Protein AF-A0A2V6AMT2-F1 (afdb_monomer)

Secondary structure (DSSP, 8-state):
-HHHHHHHHHHHHHHHHH-PPP----S-HHHHHHH-SEEEEEETTEEEEEEEHHHHHHHHHSEEEEEEE-SS------TTTSEEEEE-SSEEEEEEEHHHHGGG-

Mean predicted aligned error: 10.41 Å

Radius of gyration: 19.27 Å; Cα contacts (8 Å, |Δi|>4): 110; chains: 1; bounding box: 40×35×52 Å

Structure (mmCIF, N/CA/C/O backbone):
data_AF-A0A2V6AMT2-F1
#
_entry.id   AF-A0A2V6AMT2-F1
#
loop_
_atom_site.group_PDB
_atom_site.id
_atom_site.type_symbol
_atom_site.label_atom_id
_atom_site.label_alt_id
_atom_site.label_comp_id
_atom_site.label_asym_id
_atom_site.label_entity_id
_atom_site.label_seq_id
_atom_site.pdbx_PDB_ins_code
_atom_site.Cartn_x
_atom_site.Cartn_y
_atom_site.Cartn_z
_atom_site.occupancy
_atom_site.B_iso_or_equiv
_atom_site.auth_seq_id
_atom_site.auth_comp_id
_atom_site.auth_asym_id
_atom_site.auth_atom_id
_atom_site.pdbx_PDB_model_num
ATOM 1 N N . VAL A 1 1 ? 13.903 2.677 11.392 1.00 59.25 1 VAL A N 1
ATOM 2 C CA . VAL A 1 1 ? 12.934 1.549 11.343 1.00 59.25 1 VAL A CA 1
ATOM 3 C C . VAL A 1 1 ? 12.311 1.179 12.700 1.00 59.25 1 VAL A C 1
ATOM 5 O O . VAL A 1 1 ? 11.253 0.571 12.711 1.00 59.25 1 VAL A O 1
ATOM 8 N N . VAL A 1 2 ? 12.868 1.593 13.851 1.00 63.56 2 VAL A N 1
ATOM 9 C CA . VAL A 1 2 ? 12.247 1.348 15.179 1.00 63.56 2 VAL A CA 1
ATOM 10 C C . VAL A 1 2 ? 11.062 2.290 15.469 1.00 63.56 2 VAL A C 1
ATOM 12 O O . VAL A 1 2 ? 10.075 1.876 16.073 1.00 63.56 2 VAL A O 1
ATOM 15 N N . SER A 1 3 ? 11.124 3.543 15.005 1.00 75.56 3 SER A N 1
ATOM 16 C CA . SER A 1 3 ? 10.128 4.572 15.348 1.00 75.56 3 SER A CA 1
ATOM 17 C C . SER A 1 3 ? 8.750 4.346 14.718 1.00 75.56 3 SER A C 1
ATOM 19 O O . SER A 1 3 ? 7.750 4.484 15.410 1.00 75.56 3 SER A O 1
ATOM 21 N N . GLN A 1 4 ? 8.676 3.944 13.444 1.00 76.00 4 GLN A N 1
ATOM 22 C CA . GLN A 1 4 ? 7.390 3.700 12.769 1.00 76.00 4 GLN A CA 1
ATOM 23 C C . GLN A 1 4 ? 6.620 2.543 13.411 1.00 76.00 4 GLN A C 1
ATOM 25 O O . GLN A 1 4 ? 5.439 2.686 13.702 1.00 76.00 4 GLN A O 1
ATOM 30 N N . LYS A 1 5 ? 7.302 1.436 13.730 1.00 80.12 5 LYS A N 1
ATOM 31 C CA . LYS A 1 5 ? 6.677 0.285 14.394 1.00 80.12 5 LYS A CA 1
ATOM 32 C C . LYS A 1 5 ? 6.047 0.669 15.739 1.00 80.12 5 LYS A C 1
ATOM 34 O O . LYS A 1 5 ? 4.938 0.245 16.033 1.00 80.12 5 LYS A O 1
ATOM 39 N N . ARG A 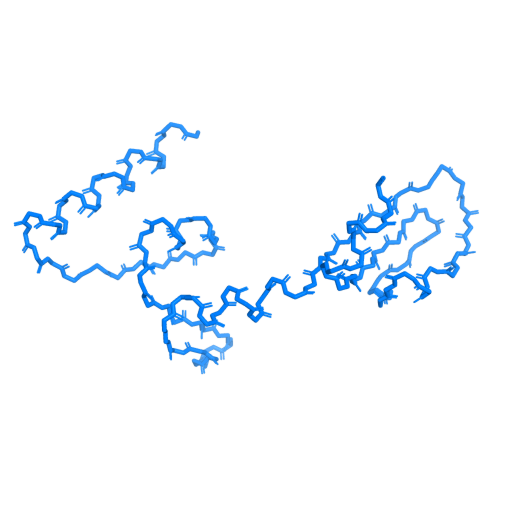1 6 ? 6.718 1.522 16.525 1.00 84.25 6 ARG A N 1
ATOM 40 C CA . ARG A 1 6 ? 6.174 2.040 17.794 1.00 84.25 6 ARG A CA 1
ATOM 41 C C . ARG A 1 6 ? 4.917 2.887 17.601 1.00 84.25 6 ARG A C 1
ATOM 43 O O . ARG A 1 6 ? 3.989 2.753 18.388 1.00 84.25 6 ARG A O 1
ATOM 50 N N . VAL A 1 7 ? 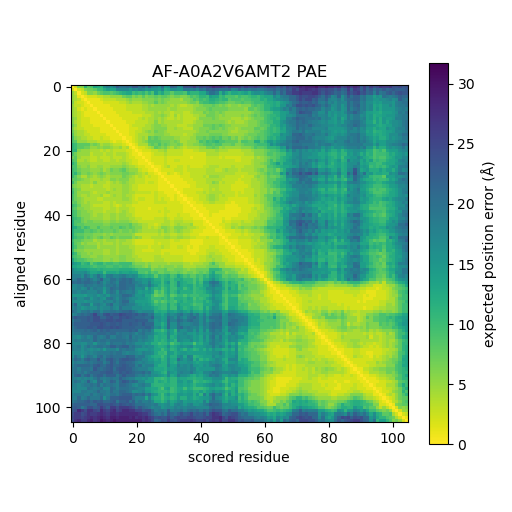4.879 3.730 16.567 1.00 85.56 7 VAL A N 1
ATOM 51 C CA . VAL A 1 7 ? 3.686 4.536 16.253 1.00 85.56 7 VAL A CA 1
ATOM 52 C C . VAL A 1 7 ? 2.511 3.633 15.883 1.00 85.56 7 VAL A C 1
ATOM 54 O O . VAL A 1 7 ? 1.404 3.853 16.363 1.00 85.56 7 VAL A O 1
ATOM 57 N N . ARG A 1 8 ? 2.751 2.586 15.086 1.00 83.19 8 ARG A N 1
ATOM 58 C CA . ARG A 1 8 ? 1.699 1.639 14.699 1.00 83.19 8 ARG A CA 1
ATOM 59 C C . ARG A 1 8 ? 1.139 0.873 15.896 1.00 83.19 8 ARG A C 1
ATOM 61 O O . ARG A 1 8 ? -0.074 0.810 16.064 1.00 83.19 8 ARG A O 1
ATOM 68 N N . GLU A 1 9 ? 2.015 0.370 16.761 1.00 86.19 9 GLU A N 1
ATOM 69 C CA . GLU A 1 9 ? 1.614 -0.318 17.994 1.00 86.19 9 GLU A CA 1
ATOM 70 C C . GLU A 1 9 ? 0.759 0.590 18.893 1.00 86.19 9 GLU A C 1
ATOM 72 O O . GLU A 1 9 ? -0.297 0.180 19.366 1.00 86.19 9 GLU A O 1
ATOM 77 N N . PHE A 1 10 ? 1.179 1.849 19.067 1.00 88.75 10 PHE A N 1
ATOM 78 C CA . PHE A 1 10 ? 0.435 2.841 19.841 1.00 88.75 10 PHE A CA 1
ATOM 79 C C . PHE A 1 10 ? -0.963 3.093 19.266 1.00 88.75 10 PHE A C 1
ATOM 81 O O . PHE A 1 10 ? -1.941 3.043 20.006 1.00 88.75 10 PHE A O 1
ATOM 88 N N . LEU A 1 11 ? -1.072 3.328 17.953 1.00 86.88 11 LEU A N 1
ATOM 89 C CA . LEU A 1 11 ? -2.360 3.591 17.303 1.00 86.88 11 LEU A CA 1
ATOM 90 C C . LEU A 1 11 ? -3.316 2.399 17.420 1.00 86.88 11 LEU A C 1
ATOM 92 O O . LEU A 1 11 ? -4.509 2.598 17.645 1.00 86.88 11 LEU A O 1
ATOM 96 N N . ARG A 1 12 ? -2.794 1.172 17.308 1.00 83.88 12 ARG A N 1
ATOM 97 C CA . ARG A 1 12 ? -3.580 -0.054 17.475 1.00 83.88 12 ARG A CA 1
ATOM 98 C C . ARG A 1 12 ? -4.151 -0.159 18.891 1.00 83.88 12 ARG A C 1
ATOM 100 O O . ARG A 1 12 ? -5.364 -0.264 19.040 1.00 83.88 12 ARG A O 1
ATOM 107 N N . ILE A 1 13 ? -3.292 -0.072 19.911 1.00 87.38 13 ILE A N 1
ATOM 108 C CA . ILE A 1 13 ? -3.694 -0.179 21.324 1.00 87.38 13 ILE A CA 1
ATOM 109 C C . ILE A 1 13 ? -4.688 0.928 21.685 1.00 87.38 13 ILE A C 1
ATOM 111 O O . ILE A 1 13 ? -5.737 0.661 22.260 1.00 87.38 13 ILE A O 1
ATOM 115 N N . TYR A 1 14 ? -4.406 2.168 21.284 1.00 89.62 14 TYR A N 1
ATOM 116 C CA . TYR A 1 14 ? -5.259 3.305 21.611 1.00 89.62 14 TYR A CA 1
ATOM 117 C C . TYR A 1 14 ? -6.656 3.187 20.982 1.00 89.62 14 TYR A C 1
ATOM 119 O O . TYR A 1 14 ? -7.655 3.541 21.607 1.00 89.62 14 TYR A O 1
ATOM 127 N N . ASN A 1 15 ? -6.756 2.659 19.758 1.00 86.25 15 ASN A N 1
ATOM 128 C CA . ASN A 1 15 ? -8.051 2.389 19.141 1.00 86.25 15 ASN A CA 1
ATOM 129 C C . ASN A 1 15 ? -8.803 1.256 19.867 1.00 86.25 15 ASN A C 1
ATOM 131 O O . ASN A 1 15 ? -9.988 1.403 20.161 1.00 86.25 15 ASN A O 1
ATOM 135 N N . GLU A 1 16 ? -8.119 0.164 20.218 1.00 85.56 16 GLU A N 1
ATOM 136 C CA . GLU A 1 16 ? -8.709 -0.952 20.975 1.00 85.56 16 GLU A CA 1
ATOM 137 C C . GLU A 1 16 ? -9.254 -0.503 22.345 1.00 85.56 16 GLU A C 1
ATOM 139 O O . GLU A 1 16 ? -10.358 -0.898 22.727 1.00 85.56 16 GLU A O 1
ATOM 144 N N . GLU A 1 17 ? -8.526 0.363 23.054 1.00 92.81 17 GLU A N 1
ATOM 145 C CA . GLU A 1 17 ? -8.9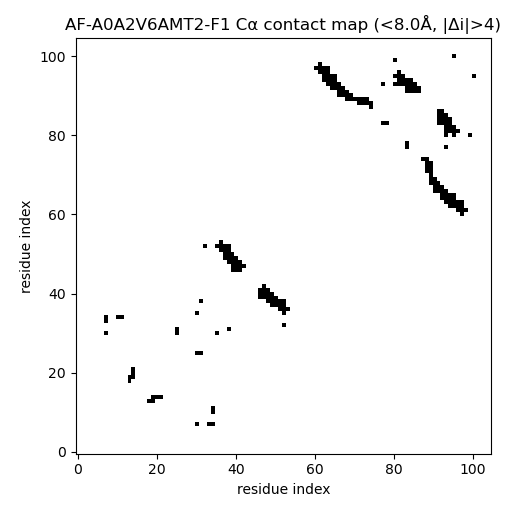06 0.861 24.382 1.00 92.81 17 GLU A CA 1
ATOM 146 C C . GLU A 1 17 ? -9.996 1.942 24.332 1.00 92.81 17 GLU A C 1
ATOM 148 O O . GLU A 1 17 ? -10.918 1.935 25.152 1.00 92.81 17 GLU A O 1
ATOM 153 N N . HIS A 1 18 ? -9.923 2.867 23.369 1.00 91.25 18 HIS A N 1
ATOM 154 C CA . HIS A 1 18 ? -10.776 4.061 23.340 1.00 91.25 18 HIS A CA 1
ATOM 155 C C . HIS A 1 18 ? -11.877 4.043 22.272 1.00 91.25 18 HIS A C 1
ATOM 157 O O . HIS A 1 18 ? -12.709 4.950 22.254 1.00 91.25 18 HIS A O 1
ATOM 163 N N . ARG A 1 19 ? -11.918 3.025 21.400 1.00 86.69 19 ARG A N 1
ATOM 164 C CA . ARG A 1 19 ? -12.894 2.876 20.300 1.00 86.69 19 ARG A CA 1
ATOM 165 C C . ARG A 1 19 ? -12.992 4.120 19.412 1.00 86.69 19 ARG A C 1
ATOM 167 O O . ARG A 1 19 ? -14.085 4.582 19.079 1.00 86.69 19 ARG A O 1
ATOM 174 N N . ILE A 1 20 ? -11.845 4.684 19.051 1.00 87.31 20 ILE A N 1
ATOM 175 C CA . 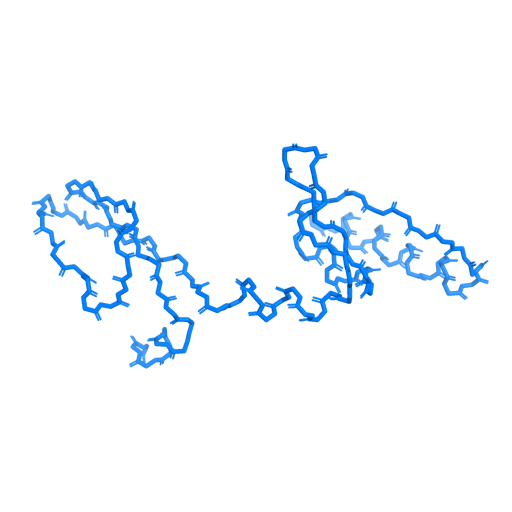ILE A 1 20 ? -11.770 5.897 18.234 1.00 87.31 20 ILE A CA 1
ATOM 176 C C . ILE A 1 20 ? -11.707 5.570 16.739 1.00 87.31 20 ILE A C 1
ATOM 178 O O . ILE A 1 2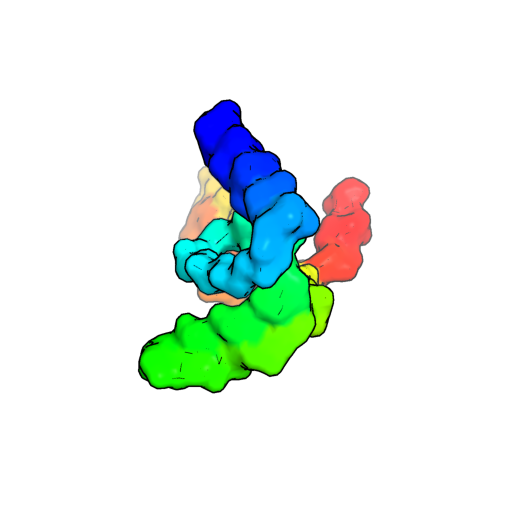0 ? -11.137 4.572 16.316 1.00 87.31 20 ILE A O 1
ATOM 182 N N . VAL A 1 21 ? -12.236 6.448 15.891 1.00 86.31 21 VAL A N 1
ATOM 183 C CA . VAL A 1 21 ? -12.055 6.306 14.439 1.00 86.31 21 VAL A CA 1
ATOM 184 C C . VAL A 1 21 ? -10.721 6.931 14.039 1.00 86.31 21 VAL A C 1
ATOM 186 O O . VAL A 1 21 ? -10.509 8.126 14.230 1.00 86.31 21 VAL A O 1
ATOM 189 N N . THR A 1 22 ? -9.819 6.135 13.467 1.00 86.12 22 THR A N 1
ATOM 190 C CA . THR A 1 22 ? -8.534 6.615 12.938 1.00 86.12 22 THR A CA 1
ATOM 191 C C . THR A 1 22 ? -8.607 6.788 11.423 1.00 86.12 22 THR A C 1
ATOM 193 O O . THR A 1 22 ? -8.913 5.840 10.702 1.00 86.12 22 THR A O 1
ATOM 196 N N . LEU A 1 23 ? -8.285 7.991 10.937 1.00 90.88 23 LEU A N 1
ATOM 197 C CA . LEU A 1 23 ? -8.060 8.264 9.517 1.00 90.88 23 LEU A CA 1
ATOM 198 C C . LEU A 1 23 ? -6.557 8.422 9.277 1.00 90.88 23 LEU A C 1
ATOM 200 O O . LEU A 1 23 ? -5.931 9.323 9.832 1.00 90.88 23 LEU A O 1
ATOM 204 N N . LEU A 1 24 ? -5.991 7.550 8.446 1.00 89.38 24 LEU A N 1
ATOM 205 C CA . LEU A 1 24 ? -4.577 7.566 8.087 1.00 89.38 24 LEU A CA 1
ATOM 206 C C . LEU A 1 24 ? -4.421 7.879 6.599 1.00 89.38 24 LEU A C 1
ATOM 208 O O . LEU A 1 24 ? -5.037 7.230 5.757 1.00 89.38 24 LEU A O 1
ATOM 212 N N . THR A 1 25 ? -3.554 8.834 6.277 1.00 91.06 25 THR A N 1
ATOM 213 C CA . THR A 1 25 ? -3.090 9.080 4.911 1.00 91.06 25 THR A CA 1
ATOM 214 C C . THR A 1 25 ? -1.661 8.567 4.781 1.00 91.06 25 THR A C 1
ATOM 216 O O . THR A 1 25 ? -0.745 9.021 5.463 1.00 91.06 25 THR A O 1
ATOM 219 N N . SER A 1 26 ? -1.459 7.567 3.928 1.00 86.69 26 SER A N 1
ATOM 220 C CA . SER A 1 26 ? -0.136 7.012 3.657 1.00 86.69 26 SER A CA 1
ATOM 221 C C . SER A 1 26 ? -0.086 6.449 2.245 1.00 86.69 26 SER A C 1
ATOM 223 O O . SER A 1 26 ? -1.088 5.975 1.715 1.00 86.69 26 SER A O 1
ATOM 225 N N . HIS A 1 27 ? 1.101 6.496 1.649 1.00 86.56 27 HIS A N 1
ATOM 226 C CA . HIS A 1 27 ? 1.422 5.799 0.405 1.00 86.56 27 HIS A CA 1
ATOM 227 C C . HIS A 1 27 ? 2.237 4.518 0.665 1.00 86.56 27 HIS A C 1
ATOM 229 O O . HIS A 1 27 ? 2.498 3.751 -0.260 1.00 86.56 27 HIS A O 1
ATOM 235 N N . TYR A 1 28 ? 2.637 4.261 1.916 1.00 84.12 28 TYR A N 1
ATOM 236 C CA . TYR A 1 28 ? 3.360 3.053 2.300 1.00 84.12 28 TYR A CA 1
ATOM 237 C C . TYR A 1 28 ? 2.379 1.919 2.582 1.00 84.12 28 TYR A C 1
ATOM 239 O O . TYR A 1 28 ? 1.731 1.881 3.627 1.00 84.12 28 TYR A O 1
ATOM 247 N N . MET A 1 29 ? 2.304 0.956 1.663 1.00 82.06 29 MET A N 1
ATOM 248 C CA . MET A 1 29 ? 1.348 -0.152 1.759 1.00 82.06 29 MET A CA 1
ATOM 249 C C . MET A 1 29 ? 1.538 -1.008 3.019 1.00 82.06 29 MET A C 1
ATOM 251 O O . MET A 1 29 ? 0.568 -1.546 3.536 1.00 82.06 29 MET A O 1
ATOM 255 N N . GLN A 1 30 ? 2.761 -1.090 3.550 1.00 81.62 30 GLN A N 1
ATOM 256 C CA . GLN A 1 30 ? 3.026 -1.812 4.793 1.00 81.62 30 GLN A CA 1
ATOM 257 C C . GLN A 1 30 ? 2.304 -1.180 5.996 1.00 81.62 30 GLN A C 1
ATOM 259 O O . GLN A 1 30 ? 1.718 -1.899 6.800 1.00 81.62 30 GLN A O 1
ATOM 264 N N . ASP A 1 31 ? 2.289 0.152 6.106 1.00 83.25 31 ASP A N 1
ATOM 265 C CA . ASP A 1 31 ? 1.568 0.830 7.190 1.00 83.25 31 ASP A CA 1
ATOM 266 C C . ASP A 1 31 ? 0.055 0.618 7.055 1.00 83.25 31 ASP A C 1
ATOM 268 O O . ASP A 1 31 ? -0.626 0.357 8.045 1.00 83.25 31 ASP A O 1
ATOM 272 N N . ILE A 1 32 ? -0.458 0.673 5.820 1.00 87.06 32 ILE A N 1
ATOM 273 C CA . ILE A 1 32 ? -1.872 0.422 5.512 1.00 87.06 32 ILE A CA 1
ATOM 274 C C . ILE A 1 32 ? -2.264 -1.017 5.880 1.00 87.06 32 ILE A C 1
ATOM 276 O O . ILE A 1 32 ? -3.306 -1.224 6.495 1.00 87.06 32 ILE A O 1
ATOM 280 N N . GLN A 1 33 ? -1.422 -2.000 5.550 1.00 84.31 33 GLN A N 1
ATOM 281 C CA . GLN A 1 33 ? -1.633 -3.413 5.883 1.00 84.31 33 GLN A CA 1
ATOM 282 C C . GLN A 1 33 ? -1.644 -3.688 7.385 1.00 84.31 33 GLN A C 1
ATOM 284 O O . GLN A 1 33 ? -2.426 -4.521 7.836 1.00 84.31 33 GLN A O 1
ATOM 289 N N . GLU A 1 34 ? -0.791 -3.010 8.152 1.00 84.25 34 GLU A N 1
ATOM 290 C CA . GLU A 1 34 ? -0.683 -3.229 9.596 1.00 84.25 34 GLU A CA 1
ATOM 291 C C . GLU A 1 34 ? -1.781 -2.502 10.401 1.00 84.25 34 GLU A C 1
ATOM 293 O O . GLU A 1 34 ? -2.116 -2.957 11.493 1.00 84.25 34 GLU A O 1
ATOM 298 N N . LEU A 1 35 ? -2.346 -1.395 9.895 1.00 85.44 35 LEU A N 1
ATOM 299 C CA . LEU A 1 35 ? -3.245 -0.522 10.670 1.00 85.44 35 LEU A CA 1
ATOM 300 C C . LEU A 1 35 ? -4.682 -0.391 10.154 1.00 85.44 35 LEU A C 1
ATOM 302 O O . LEU A 1 35 ? -5.549 0.050 10.910 1.00 85.44 35 LEU A O 1
ATOM 306 N N . CYS A 1 36 ? -4.958 -0.695 8.885 1.00 88.75 36 CYS A N 1
ATOM 307 C CA . CYS A 1 36 ? -6.238 -0.353 8.262 1.00 88.75 36 CYS A CA 1
ATOM 308 C C . CYS A 1 36 ? -7.010 -1.590 7.786 1.00 88.75 36 CYS A C 1
ATOM 310 O O . CYS A 1 36 ? -6.485 -2.451 7.088 1.00 88.75 36 CYS A O 1
ATOM 312 N N . HIS A 1 37 ? -8.310 -1.636 8.089 1.00 89.19 37 HIS A N 1
ATOM 313 C CA . HIS A 1 37 ? -9.220 -2.678 7.586 1.00 89.19 37 HIS A CA 1
ATOM 314 C C . HIS A 1 37 ? -9.945 -2.270 6.291 1.00 89.19 37 HIS A C 1
ATOM 316 O O . HIS A 1 37 ? -10.275 -3.119 5.462 1.00 89.19 37 HIS A O 1
ATOM 322 N N . ARG A 1 38 ? -10.176 -0.966 6.105 1.00 91.81 38 ARG A N 1
ATOM 323 C CA . ARG A 1 38 ? -10.787 -0.337 4.925 1.00 91.81 38 ARG A CA 1
ATOM 324 C C . ARG A 1 38 ? -9.805 0.682 4.357 1.00 91.81 38 ARG A C 1
ATOM 326 O O . ARG A 1 38 ? -9.126 1.358 5.125 1.00 91.81 38 ARG A O 1
ATOM 333 N N . VAL A 1 39 ? -9.741 0.798 3.037 1.00 93.31 39 VAL A N 1
ATOM 334 C CA . VAL A 1 39 ? -8.864 1.743 2.342 1.00 93.31 39 VAL A CA 1
ATOM 335 C C . VAL A 1 39 ? -9.656 2.553 1.322 1.00 93.31 39 VAL A C 1
ATOM 337 O O . VAL A 1 39 ? -10.540 2.025 0.646 1.00 93.31 39 VAL A O 1
ATOM 340 N N . LEU A 1 40 ? -9.315 3.838 1.221 1.00 92.69 40 LEU A N 1
ATOM 341 C CA . LEU A 1 40 ? -9.719 4.719 0.132 1.00 92.69 40 LEU A CA 1
ATOM 342 C C . LEU A 1 40 ? -8.502 4.957 -0.763 1.00 92.69 40 LEU A C 1
ATOM 344 O O . LEU A 1 40 ? -7.472 5.423 -0.278 1.00 92.69 40 LEU A O 1
ATOM 348 N N . VAL A 1 41 ? -8.618 4.668 -2.056 1.00 89.75 41 VAL A N 1
ATOM 349 C CA . VAL A 1 41 ? -7.596 5.030 -3.047 1.00 89.75 41 VAL A CA 1
ATOM 350 C C . VAL A 1 41 ? -8.087 6.252 -3.797 1.00 89.75 41 VAL A C 1
ATOM 352 O O . VAL A 1 41 ? -9.156 6.218 -4.408 1.00 89.75 41 VAL A O 1
ATOM 355 N N . ILE A 1 42 ? -7.304 7.324 -3.744 1.00 90.38 42 ILE A N 1
ATOM 356 C CA . ILE A 1 42 ? -7.593 8.582 -4.424 1.00 90.38 42 ILE A CA 1
ATOM 357 C C . ILE A 1 42 ? -6.530 8.788 -5.495 1.00 90.38 42 ILE A C 1
ATOM 359 O O . ILE A 1 42 ? -5.340 8.749 -5.193 1.00 90.38 42 ILE A O 1
ATOM 363 N N . ASP A 1 43 ? -6.973 9.031 -6.722 1.00 85.44 43 ASP A N 1
ATOM 364 C CA . ASP A 1 43 ? -6.117 9.380 -7.850 1.00 85.44 43 ASP A CA 1
ATOM 365 C C . ASP A 1 43 ? -6.708 10.592 -8.580 1.00 85.44 43 ASP A C 1
ATOM 367 O O . ASP A 1 43 ? -7.918 10.661 -8.807 1.00 85.44 43 ASP A O 1
ATOM 371 N N . HIS A 1 44 ? -5.878 11.597 -8.868 1.00 92.44 44 HIS A N 1
ATOM 372 C CA . HIS A 1 44 ? -6.283 12.856 -9.514 1.00 92.44 44 HIS A CA 1
ATOM 373 C C . HIS A 1 44 ? -7.591 13.486 -8.975 1.00 92.44 44 HIS A C 1
ATOM 375 O O . HIS A 1 44 ? -8.445 13.949 -9.733 1.00 92.44 44 HIS A O 1
ATOM 381 N N . GLY A 1 45 ? -7.764 13.499 -7.648 1.00 91.81 45 GLY A N 1
ATOM 382 C CA . GLY A 1 45 ? -8.937 14.085 -6.985 1.00 91.81 45 GLY A CA 1
ATOM 383 C C . GLY A 1 45 ? -10.219 13.248 -7.081 1.00 91.81 45 GLY A C 1
ATOM 384 O O . GLY A 1 45 ? -11.288 13.728 -6.710 1.00 91.81 45 GLY A O 1
ATOM 385 N N . LYS A 1 46 ? -10.134 12.004 -7.560 1.00 91.31 46 LYS A N 1
ATOM 386 C CA . LYS A 1 46 ? -11.255 11.064 -7.648 1.00 91.31 46 LYS A CA 1
ATOM 387 C C . LYS A 1 46 ? -10.999 9.848 -6.772 1.00 91.31 46 LYS A C 1
ATOM 389 O O . LYS A 1 46 ? -9.879 9.352 -6.692 1.00 91.31 46 LYS A O 1
ATOM 394 N N . ILE A 1 47 ? -12.055 9.343 -6.139 1.00 91.81 47 ILE A N 1
ATOM 395 C CA . ILE A 1 47 ? -12.001 8.067 -5.424 1.00 91.81 47 ILE A CA 1
ATOM 396 C C . ILE A 1 47 ? -12.004 6.956 -6.475 1.00 91.81 47 ILE A C 1
ATOM 398 O O . ILE A 1 47 ? -12.997 6.747 -7.168 1.00 91.81 47 ILE A O 1
ATOM 402 N N . PHE A 1 48 ? -10.873 6.271 -6.604 1.00 87.38 48 PHE A N 1
ATOM 403 C CA . PHE A 1 48 ? -10.708 5.112 -7.474 1.00 87.38 48 PHE A CA 1
ATOM 404 C C . PHE A 1 48 ? -11.175 3.820 -6.793 1.00 87.38 48 PHE A C 1
ATOM 406 O O . PHE A 1 48 ? -11.642 2.894 -7.455 1.00 87.38 48 PHE A O 1
ATOM 413 N N . PHE A 1 49 ? -11.062 3.752 -5.465 1.00 89.19 49 PHE A N 1
ATOM 414 C CA . PHE A 1 49 ? -11.508 2.608 -4.679 1.00 89.19 49 PHE A CA 1
ATOM 415 C C . PHE A 1 49 ? -11.928 3.028 -3.273 1.00 89.19 49 PHE A C 1
ATOM 417 O O . PHE A 1 49 ? -11.285 3.877 -2.660 1.00 89.19 49 PHE A O 1
ATOM 424 N N . ASP A 1 50 ? -12.965 2.375 -2.759 1.00 92.31 50 ASP A N 1
ATOM 425 C CA . ASP A 1 50 ? -13.420 2.465 -1.378 1.00 92.31 50 ASP A CA 1
ATOM 426 C C . ASP A 1 50 ? -13.921 1.086 -0.936 1.00 92.31 50 ASP A C 1
ATOM 428 O O . ASP A 1 50 ? -14.916 0.584 -1.462 1.00 92.31 50 ASP A O 1
ATOM 432 N N . GLY A 1 51 ? -13.224 0.453 0.007 1.00 92.00 51 GLY A N 1
ATOM 433 C CA . GLY A 1 51 ? -13.630 -0.864 0.482 1.00 92.00 51 GLY A CA 1
ATOM 434 C C . GLY A 1 51 ? -12.610 -1.566 1.373 1.00 92.00 51 GLY A C 1
ATOM 435 O O . GLY A 1 51 ? -11.618 -0.962 1.794 1.00 92.00 51 GLY A O 1
ATOM 436 N N . PRO A 1 52 ? -12.852 -2.849 1.695 1.00 92.62 52 PRO A N 1
ATOM 437 C CA . PRO A 1 52 ? -11.945 -3.654 2.502 1.00 92.62 52 PRO A CA 1
ATOM 438 C C . PRO A 1 52 ? -10.564 -3.761 1.860 1.00 92.62 52 PRO A C 1
ATOM 440 O O . PRO A 1 52 ? -10.448 -4.006 0.657 1.00 92.62 52 PRO A O 1
ATOM 443 N N . LEU A 1 53 ? -9.513 -3.656 2.674 1.00 89.38 53 LEU A N 1
ATOM 444 C CA . LEU A 1 53 ? -8.135 -3.729 2.193 1.00 89.38 53 LEU A CA 1
ATOM 445 C C . LEU A 1 53 ? -7.843 -5.044 1.448 1.00 89.38 53 LEU A C 1
ATOM 447 O O . LEU A 1 53 ? -7.149 -5.037 0.436 1.00 89.38 53 LEU A O 1
ATOM 451 N N . ALA A 1 54 ? -8.411 -6.166 1.897 1.00 85.75 54 ALA A N 1
ATOM 452 C CA . ALA A 1 54 ? -8.210 -7.471 1.263 1.00 85.75 54 ALA A CA 1
ATOM 453 C C . ALA A 1 54 ? -8.514 -7.457 -0.250 1.00 85.75 54 ALA A C 1
ATOM 455 O O . ALA A 1 54 ? -7.749 -8.003 -1.037 1.00 85.75 54 ALA A O 1
ATOM 456 N N . GLN A 1 55 ? -9.560 -6.739 -0.674 1.00 84.75 55 GLN A N 1
ATOM 457 C CA . GLN A 1 55 ? -9.951 -6.662 -2.085 1.00 84.75 55 GLN A CA 1
ATOM 458 C C . GLN A 1 55 ? -8.933 -5.897 -2.944 1.00 84.75 55 GLN A C 1
ATOM 460 O O . GLN A 1 55 ? -8.804 -6.164 -4.140 1.00 84.75 55 GLN A O 1
ATOM 465 N N . ILE A 1 56 ? -8.207 -4.938 -2.355 1.00 79.06 56 ILE A N 1
ATOM 466 C CA . ILE A 1 56 ? -7.192 -4.178 -3.086 1.00 79.06 56 ILE A CA 1
ATOM 467 C C . ILE A 1 56 ? -5.869 -4.938 -3.176 1.00 79.06 56 ILE A C 1
ATOM 469 O O . ILE A 1 56 ? -5.175 -4.836 -4.188 1.00 79.06 56 ILE A O 1
ATOM 473 N N . ILE A 1 57 ? -5.513 -5.695 -2.132 1.00 74.44 57 ILE A N 1
ATOM 474 C CA . ILE A 1 57 ? -4.264 -6.462 -2.094 1.00 74.44 57 ILE A CA 1
ATOM 475 C C . ILE A 1 57 ? -4.261 -7.477 -3.237 1.00 74.44 57 ILE A C 1
ATOM 477 O O . ILE A 1 57 ? -3.276 -7.560 -3.967 1.00 74.44 57 ILE A O 1
ATOM 481 N N . ASP A 1 58 ? -5.370 -8.176 -3.467 1.00 68.38 58 ASP A N 1
ATOM 482 C CA . ASP A 1 58 ? -5.501 -9.118 -4.584 1.00 68.38 58 ASP A CA 1
ATOM 483 C C . ASP A 1 58 ? -5.379 -8.412 -5.943 1.00 68.38 58 ASP A C 1
ATOM 485 O O . ASP A 1 58 ? -4.700 -8.890 -6.853 1.00 68.38 58 ASP A O 1
ATOM 489 N N . ARG A 1 59 ? -5.951 -7.208 -6.062 1.00 65.50 59 ARG A N 1
ATOM 490 C CA . ARG A 1 59 ? -5.917 -6.410 -7.294 1.00 65.50 59 ARG A CA 1
ATOM 491 C C . ARG A 1 59 ? -4.524 -5.867 -7.628 1.00 65.50 59 ARG A C 1
ATOM 493 O O . ARG A 1 59 ? -4.160 -5.822 -8.801 1.00 65.50 59 ARG A O 1
ATOM 500 N N . PHE A 1 60 ? -3.741 -5.472 -6.623 1.00 63.94 60 PHE A N 1
ATOM 501 C CA . PHE A 1 60 ? -2.386 -4.935 -6.810 1.00 63.94 60 PHE A CA 1
ATOM 502 C C . PHE A 1 60 ? -1.276 -5.994 -6.725 1.00 63.94 60 PHE A C 1
ATOM 504 O O . PHE A 1 60 ? -0.158 -5.733 -7.160 1.00 63.94 60 PHE A O 1
ATOM 511 N N . SER A 1 61 ? -1.556 -7.197 -6.215 1.00 63.94 61 SER A N 1
ATOM 512 C CA . SER A 1 61 ? -0.564 -8.279 -6.097 1.00 63.94 61 SER A CA 1
ATOM 513 C C . SER A 1 61 ? -0.430 -9.161 -7.343 1.00 63.94 61 SER A C 1
ATOM 515 O O . SER A 1 61 ? 0.497 -9.972 -7.406 1.00 63.94 61 SER A O 1
ATOM 517 N N . GLY A 1 62 ? -1.303 -8.999 -8.345 1.00 67.75 62 GLY A N 1
ATOM 518 C CA . GLY A 1 62 ? -1.331 -9.859 -9.533 1.00 67.75 62 GLY A CA 1
ATOM 519 C C . GLY A 1 62 ? -0.073 -9.800 -10.408 1.00 67.75 62 GLY A C 1
ATOM 520 O O . GLY A 1 62 ? 0.219 -10.762 -11.114 1.00 67.75 62 GLY A O 1
ATOM 521 N N . HIS A 1 63 ? 0.705 -8.715 -10.343 1.00 74.69 63 HIS A N 1
ATOM 522 C CA . HIS A 1 63 ? 1.908 -8.526 -11.155 1.00 74.69 63 HIS A CA 1
ATOM 523 C C . HIS A 1 63 ? 3.075 -8.010 -10.306 1.00 74.69 63 HIS A C 1
ATOM 525 O O . HIS A 1 63 ? 2.881 -7.296 -9.324 1.00 74.69 63 HIS A O 1
ATOM 531 N N . LYS A 1 64 ? 4.301 -8.361 -10.692 1.00 81.56 64 LYS A N 1
ATOM 532 C CA . LYS A 1 64 ? 5.545 -7.785 -10.179 1.00 81.56 64 LYS A CA 1
ATOM 533 C C . LYS A 1 64 ? 6.268 -7.060 -11.302 1.00 81.56 64 LYS A C 1
ATOM 535 O O . LYS A 1 64 ? 6.211 -7.501 -12.444 1.00 81.56 64 LYS A O 1
ATOM 540 N N . ILE A 1 65 ? 6.974 -5.988 -10.962 1.00 84.88 65 ILE A N 1
ATOM 541 C CA . ILE A 1 65 ? 7.923 -5.350 -11.873 1.00 84.88 65 ILE A CA 1
ATOM 542 C C . ILE A 1 65 ? 9.304 -5.940 -11.575 1.00 84.88 65 ILE A C 1
ATOM 544 O O . ILE A 1 65 ? 9.767 -5.882 -10.436 1.00 84.88 65 ILE A O 1
ATOM 548 N N . LEU A 1 66 ? 9.921 -6.559 -12.578 1.00 86.75 66 LEU A N 1
ATOM 549 C CA . LEU A 1 66 ? 11.293 -7.049 -12.546 1.00 86.75 66 LEU A CA 1
ATOM 550 C C . LEU A 1 66 ? 12.171 -6.076 -13.325 1.00 86.75 66 LEU A C 1
ATOM 552 O O . LEU A 1 66 ? 11.905 -5.819 -14.497 1.00 86.75 66 LEU A O 1
ATOM 556 N N . SER A 1 67 ? 13.223 -5.575 -12.684 1.00 89.31 67 SER A N 1
ATOM 557 C CA . SER A 1 67 ? 14.246 -4.756 -13.332 1.00 89.31 67 SER A CA 1
ATOM 558 C C . SER A 1 67 ? 15.488 -5.607 -13.557 1.00 89.31 67 SER A C 1
ATOM 560 O O . SER A 1 67 ? 16.104 -6.075 -12.600 1.00 89.31 67 SER A O 1
ATOM 562 N N . LEU A 1 68 ? 15.836 -5.828 -14.821 1.00 89.50 68 LEU A N 1
ATOM 563 C CA . LEU A 1 68 ? 16.987 -6.620 -15.240 1.00 89.50 68 LEU A CA 1
ATOM 564 C C . LEU A 1 68 ? 18.056 -5.685 -15.796 1.00 89.50 68 LEU A C 1
ATOM 566 O O . LEU A 1 68 ? 17.790 -4.972 -16.760 1.00 89.50 68 LEU A O 1
ATOM 570 N N . THR A 1 69 ? 19.259 -5.727 -15.228 1.00 90.69 69 THR A N 1
ATOM 571 C CA . THR A 1 69 ? 20.418 -4.965 -15.713 1.00 90.69 69 THR A CA 1
ATOM 572 C C . THR A 1 69 ? 21.431 -5.919 -16.328 1.00 90.69 69 THR A C 1
ATOM 574 O O . THR A 1 69 ? 21.746 -6.957 -15.748 1.00 90.69 69 THR A O 1
ATOM 577 N N . PHE A 1 70 ? 21.956 -5.566 -17.496 1.00 89.06 70 PHE A N 1
ATOM 578 C CA . PHE A 1 70 ? 22.874 -6.390 -18.270 1.00 89.06 70 PHE A CA 1
ATOM 579 C C . PHE A 1 70 ? 24.220 -5.691 -18.444 1.00 89.06 70 PHE A C 1
ATOM 581 O O . PHE A 1 70 ? 24.278 -4.488 -18.673 1.00 89.06 70 PHE A O 1
ATOM 588 N N . GLU A 1 71 ? 25.304 -6.465 -18.407 1.00 87.69 71 GLU A N 1
ATOM 589 C CA . GLU A 1 71 ? 26.667 -5.938 -18.579 1.00 87.69 71 GLU A CA 1
ATOM 590 C C . GLU A 1 71 ? 26.952 -5.440 -20.001 1.00 87.69 71 GLU A C 1
ATOM 592 O O . GLU A 1 71 ? 27.787 -4.564 -20.201 1.00 87.69 71 GLU A O 1
ATOM 597 N N . LYS A 1 72 ? 26.281 -6.018 -21.003 1.00 88.25 72 LYS A N 1
ATOM 598 C CA . LYS A 1 72 ? 26.484 -5.693 -22.419 1.00 88.25 72 LYS A CA 1
ATOM 599 C C . LYS A 1 72 ? 25.242 -5.062 -23.020 1.00 88.25 72 LYS A C 1
ATOM 601 O O . LYS A 1 72 ? 24.138 -5.604 -22.865 1.00 88.25 72 LYS A O 1
ATOM 606 N N . GLU A 1 73 ? 25.475 -3.994 -23.778 1.00 85.94 73 GLU A N 1
ATOM 607 C CA . GLU A 1 73 ? 24.466 -3.323 -24.586 1.00 85.94 73 GLU A CA 1
ATOM 608 C C . GLU A 1 73 ? 23.921 -4.270 -25.654 1.00 85.94 73 GLU A C 1
ATOM 610 O O . GLU A 1 73 ? 24.658 -4.750 -26.515 1.00 85.94 73 GLU A O 1
ATOM 615 N N . ALA A 1 74 ? 22.630 -4.577 -25.567 1.00 83.31 74 ALA A N 1
ATOM 616 C CA . ALA A 1 74 ? 21.933 -5.358 -26.577 1.00 83.31 74 ALA A CA 1
ATOM 617 C C . ALA A 1 74 ? 20.422 -5.169 -26.448 1.00 83.31 74 ALA A C 1
ATOM 619 O O . ALA A 1 74 ? 19.874 -5.170 -25.342 1.00 83.31 74 ALA A O 1
ATOM 620 N N . THR A 1 75 ? 19.734 -5.101 -27.584 1.00 80.12 75 THR A N 1
ATOM 621 C CA . THR A 1 75 ? 18.278 -5.247 -27.627 1.00 80.12 75 THR A CA 1
ATOM 622 C C . THR A 1 75 ? 17.932 -6.706 -27.347 1.00 80.12 75 THR A C 1
ATOM 624 O O . THR A 1 75 ? 18.414 -7.611 -28.026 1.00 80.12 75 THR A O 1
ATOM 627 N N . ARG A 1 76 ? 17.119 -6.941 -26.319 1.00 81.75 76 ARG A N 1
ATOM 628 C CA . ARG A 1 76 ? 16.662 -8.273 -25.909 1.00 81.75 76 ARG A CA 1
ATOM 629 C C . ARG A 1 76 ? 15.146 -8.297 -25.943 1.00 81.75 76 ARG A C 1
ATOM 631 O O . ARG A 1 76 ? 14.524 -7.385 -25.404 1.00 81.75 76 ARG A O 1
ATOM 638 N N . ASP A 1 77 ? 14.575 -9.331 -26.544 1.00 84.31 77 ASP A N 1
ATOM 639 C CA . ASP A 1 77 ? 13.147 -9.596 -26.434 1.00 84.31 77 ASP A CA 1
ATOM 640 C C . ASP A 1 77 ? 12.906 -10.516 -25.233 1.00 84.31 77 ASP A C 1
ATOM 642 O O . ASP A 1 77 ? 13.347 -11.665 -25.210 1.00 84.31 77 ASP A O 1
ATOM 646 N N . LEU A 1 78 ? 12.255 -9.973 -24.206 1.00 84.25 78 LEU A N 1
ATOM 647 C CA . LEU A 1 78 ? 11.871 -10.694 -22.991 1.00 84.25 78 LEU A CA 1
ATOM 648 C C . LEU A 1 78 ? 10.345 -10.778 -22.839 1.00 84.25 78 LEU A C 1
ATOM 650 O O . LEU A 1 78 ? 9.849 -11.127 -21.766 1.00 84.25 78 LEU A O 1
ATOM 654 N N . SER A 1 79 ? 9.600 -10.499 -23.916 1.00 84.31 79 SER A N 1
ATOM 655 C CA . SER A 1 79 ? 8.132 -10.529 -23.939 1.00 84.31 79 SER A CA 1
ATOM 656 C C . SER A 1 79 ? 7.544 -11.896 -23.561 1.00 84.31 79 SER A C 1
ATOM 658 O O . SER A 1 79 ? 6.443 -11.977 -23.019 1.00 84.31 79 SER A O 1
ATOM 660 N N . ALA A 1 80 ? 8.305 -12.979 -23.759 1.00 85.50 80 ALA A N 1
ATOM 661 C CA . ALA A 1 80 ? 7.930 -14.329 -23.339 1.00 85.50 80 ALA A CA 1
ATOM 662 C C . ALA A 1 80 ? 7.710 -14.459 -21.816 1.00 85.50 80 ALA A C 1
ATOM 664 O O . ALA A 1 80 ? 6.928 -15.303 -21.374 1.00 85.50 80 ALA A O 1
ATOM 665 N N . PHE A 1 81 ? 8.374 -13.621 -21.012 1.00 83.00 81 PHE A N 1
ATOM 666 C CA . PHE A 1 81 ? 8.315 -13.668 -19.549 1.00 83.00 81 PHE A CA 1
ATOM 667 C C . PHE A 1 81 ? 7.331 -12.651 -18.954 1.00 83.00 81 PHE A C 1
ATOM 669 O O . PHE A 1 81 ? 6.877 -12.834 -17.826 1.00 83.00 81 PHE A O 1
ATOM 676 N N . GLY A 1 82 ? 6.954 -11.604 -19.693 1.00 84.94 82 GLY A N 1
ATOM 677 C CA . GLY A 1 82 ? 6.014 -10.582 -19.231 1.00 84.94 82 GLY A CA 1
ATOM 678 C C . GLY A 1 82 ? 5.871 -9.399 -20.187 1.00 84.94 82 GLY A C 1
ATOM 679 O O . GLY A 1 82 ? 6.451 -9.371 -21.265 1.00 84.94 82 GLY A O 1
ATOM 680 N N . GLU A 1 83 ? 5.089 -8.404 -19.776 1.00 87.31 83 GLU A N 1
ATOM 681 C CA . GLU A 1 83 ? 4.903 -7.152 -20.516 1.00 87.31 83 GLU A CA 1
ATOM 682 C C . GLU A 1 83 ? 6.145 -6.262 -20.333 1.00 87.31 83 GLU A C 1
ATOM 684 O O . GLU A 1 83 ? 6.471 -5.887 -19.207 1.00 87.31 83 GLU A O 1
ATOM 689 N N . VAL A 1 84 ? 6.858 -5.929 -21.416 1.00 88.75 84 VAL A N 1
ATOM 690 C CA . VAL A 1 84 ? 8.000 -4.995 -21.367 1.00 88.75 84 VAL A CA 1
ATOM 691 C C . VAL A 1 84 ? 7.461 -3.576 -21.194 1.00 88.75 84 VAL A C 1
ATOM 693 O O . VAL A 1 84 ? 6.820 -3.045 -22.097 1.00 88.75 84 VAL A O 1
ATOM 696 N N . THR A 1 85 ? 7.709 -2.962 -20.036 1.00 87.44 85 THR A N 1
ATOM 697 C CA . THR A 1 85 ? 7.232 -1.603 -19.727 1.00 87.44 85 THR A CA 1
ATOM 698 C C . THR A 1 85 ? 8.259 -0.531 -20.074 1.00 87.44 85 THR A C 1
ATOM 700 O O . THR A 1 85 ? 7.885 0.593 -20.395 1.00 87.44 85 THR A O 1
ATOM 703 N N . GLU A 1 86 ? 9.548 -0.868 -20.024 1.00 87.56 86 GLU A N 1
ATOM 704 C CA . GLU A 1 86 ? 10.650 0.039 -20.346 1.00 87.56 86 GLU A CA 1
ATOM 705 C C . GLU A 1 86 ? 11.865 -0.764 -20.829 1.00 87.56 86 GLU A C 1
ATOM 707 O O . GLU A 1 86 ? 12.172 -1.827 -20.282 1.00 87.56 86 GLU A O 1
ATOM 712 N N . GLN A 1 87 ? 12.577 -0.263 -21.842 1.00 86.69 87 GLN A N 1
ATOM 713 C CA . GLN A 1 87 ? 13.790 -0.896 -22.353 1.00 86.69 87 GLN A CA 1
ATOM 714 C C . GLN A 1 87 ? 14.837 0.146 -22.753 1.00 86.69 87 GLN A C 1
ATOM 716 O O . GLN A 1 87 ? 14.578 1.048 -23.545 1.00 86.69 87 GLN A O 1
ATOM 721 N N . THR A 1 88 ? 16.048 -0.036 -22.235 1.00 86.88 88 THR A N 1
ATOM 722 C CA . THR A 1 88 ? 17.269 0.683 -22.618 1.00 86.88 88 THR A CA 1
ATOM 723 C C . THR A 1 88 ? 18.311 -0.329 -23.124 1.00 86.88 88 THR A C 1
ATOM 725 O O . THR A 1 88 ? 18.095 -1.538 -22.995 1.00 86.88 88 THR A O 1
ATOM 728 N N . PRO A 1 89 ? 19.463 0.103 -23.675 1.00 85.69 89 PRO A N 1
ATOM 729 C CA . PRO A 1 89 ? 20.510 -0.827 -24.116 1.00 85.69 89 PRO A CA 1
ATOM 730 C C . PRO A 1 89 ? 21.036 -1.765 -23.013 1.00 85.69 89 PRO A C 1
ATOM 732 O O . PRO A 1 89 ? 21.455 -2.884 -23.312 1.00 85.69 89 PRO A O 1
ATOM 735 N N . VAL A 1 90 ? 20.985 -1.338 -21.744 1.00 91.00 90 VAL A N 1
ATOM 736 C CA . VAL A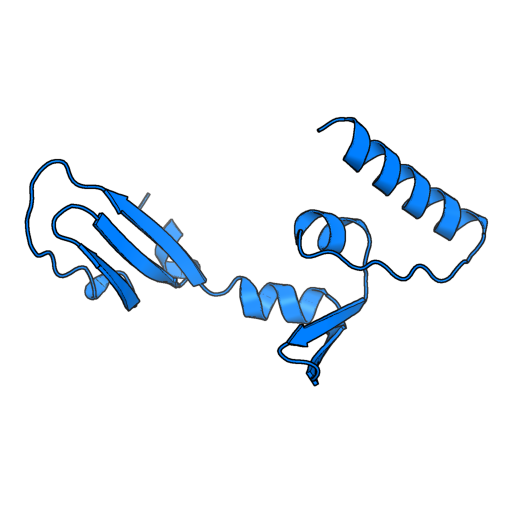 1 90 ? 21.550 -2.067 -20.589 1.00 91.00 90 VAL A CA 1
ATOM 737 C C . VAL A 1 90 ? 20.518 -2.502 -19.548 1.00 91.00 90 VAL A C 1
ATOM 739 O O . VAL A 1 90 ? 20.867 -3.231 -18.626 1.00 91.00 90 VAL A O 1
ATOM 742 N N . SER A 1 91 ? 19.260 -2.081 -19.660 1.00 89.69 91 SER A N 1
ATOM 743 C CA . SER A 1 91 ? 18.227 -2.374 -18.661 1.00 89.69 91 SER A CA 1
ATOM 744 C C . SER A 1 91 ? 16.875 -2.664 -19.300 1.00 89.69 91 SER A C 1
ATOM 746 O O . SER A 1 91 ? 16.504 -2.019 -20.281 1.00 89.69 91 SER A O 1
ATOM 748 N N . VAL A 1 92 ? 16.133 -3.616 -18.732 1.00 91.75 92 VAL A N 1
ATOM 749 C CA . VAL A 1 92 ? 14.761 -3.955 -19.132 1.00 91.75 92 VAL A CA 1
ATOM 750 C C . VAL A 1 92 ? 13.872 -4.022 -17.892 1.00 91.75 92 VAL A C 1
ATOM 752 O O . VAL A 1 92 ? 14.201 -4.727 -16.935 1.00 91.75 92 VAL A O 1
ATOM 755 N N . GLN A 1 93 ? 12.733 -3.327 -17.924 1.00 90.81 93 GLN A N 1
ATOM 756 C CA . GLN A 1 93 ? 11.654 -3.503 -16.956 1.00 90.81 93 GLN A CA 1
ATOM 757 C C . GLN A 1 93 ? 10.558 -4.396 -17.535 1.00 90.81 93 GLN A C 1
ATOM 759 O O . GLN A 1 93 ? 10.019 -4.136 -18.612 1.00 90.81 93 GLN A O 1
ATOM 764 N N . LEU A 1 94 ? 10.219 -5.444 -16.789 1.00 90.00 94 LEU A N 1
ATOM 765 C CA . LEU A 1 94 ? 9.179 -6.405 -17.132 1.00 90.00 94 LEU A CA 1
ATOM 766 C C . LEU A 1 94 ? 8.099 -6.410 -16.064 1.00 90.00 94 LEU A C 1
ATOM 768 O O . LEU A 1 94 ? 8.373 -6.667 -14.893 1.00 90.00 94 LEU A O 1
ATOM 772 N N . LYS A 1 95 ? 6.852 -6.234 -16.474 1.00 86.69 95 LYS A N 1
ATOM 773 C CA . LYS A 1 95 ? 5.685 -6.504 -15.647 1.00 86.69 95 LYS A CA 1
ATOM 774 C C . LYS A 1 95 ? 5.260 -7.957 -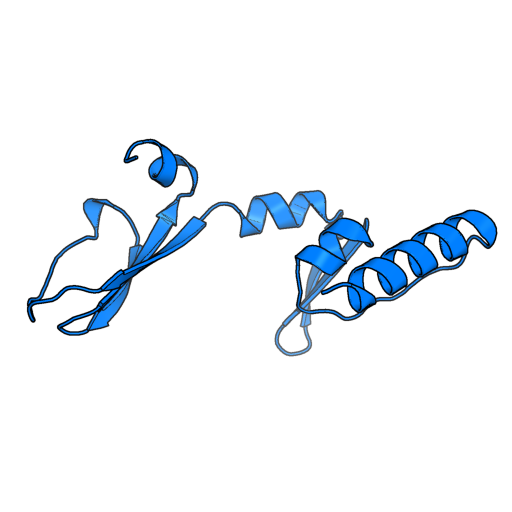15.848 1.00 86.69 95 LYS A C 1
ATOM 776 O O . LYS A 1 95 ? 4.688 -8.336 -16.868 1.00 86.69 95 LYS A O 1
ATOM 781 N N . VAL A 1 96 ? 5.560 -8.783 -14.853 1.00 87.62 96 VAL A N 1
ATOM 782 C CA . VAL A 1 96 ? 5.373 -10.238 -14.877 1.00 87.62 96 VAL A CA 1
ATOM 783 C C . VAL A 1 96 ? 4.224 -10.634 -13.949 1.00 87.62 96 VAL A C 1
ATOM 785 O O . VAL A 1 96 ? 4.209 -10.197 -12.794 1.00 87.62 96 VAL A O 1
ATOM 788 N N . PRO A 1 97 ? 3.263 -11.471 -14.387 1.00 81.62 97 PRO A N 1
ATOM 789 C CA . PRO A 1 97 ? 2.256 -12.038 -13.497 1.00 81.62 97 PRO A CA 1
ATOM 790 C C . PRO A 1 97 ? 2.915 -12.789 -12.341 1.00 81.62 97 PRO A C 1
ATOM 792 O O . PRO A 1 97 ? 3.781 -13.636 -12.555 1.00 81.62 97 PRO A O 1
ATOM 795 N N . ARG A 1 98 ? 2.494 -12.518 -11.104 1.00 74.69 98 ARG A N 1
ATOM 796 C CA . ARG A 1 98 ? 3.166 -13.037 -9.903 1.00 74.69 98 ARG A CA 1
ATOM 797 C C . ARG A 1 98 ? 3.251 -14.568 -9.869 1.00 74.69 98 ARG A C 1
ATOM 799 O O . ARG A 1 98 ? 4.250 -15.088 -9.387 1.00 74.69 98 ARG A O 1
ATOM 806 N N . ALA A 1 99 ? 2.258 -15.268 -10.420 1.00 68.75 99 ALA A N 1
ATOM 807 C CA . ALA A 1 99 ? 2.241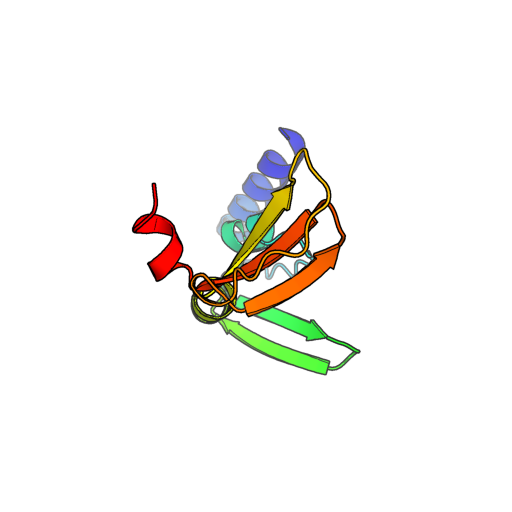 -16.731 -10.523 1.00 68.75 99 ALA A CA 1
ATOM 808 C C . ALA A 1 99 ? 3.401 -17.297 -11.365 1.00 68.75 99 ALA A C 1
ATOM 810 O O . ALA A 1 99 ? 3.932 -18.350 -11.038 1.00 68.75 99 ALA A O 1
ATOM 811 N N . LYS A 1 100 ? 3.836 -16.570 -12.403 1.00 68.44 100 LYS A N 1
ATOM 812 C CA . LYS A 1 100 ? 4.939 -16.981 -13.283 1.00 68.44 100 LYS A CA 1
ATOM 813 C C . LYS A 1 100 ? 6.324 -16.684 -12.706 1.00 68.44 100 LYS A C 1
ATOM 815 O O . LYS A 1 100 ? 7.311 -17.178 -13.227 1.00 68.44 100 LYS A O 1
ATOM 820 N N . VAL A 1 101 ? 6.415 -15.888 -11.636 1.00 63.28 101 VAL A N 1
ATOM 821 C CA . VAL A 1 101 ? 7.706 -15.527 -11.021 1.00 63.28 101 VAL A CA 1
ATOM 822 C C . VAL A 1 101 ? 8.318 -16.711 -10.263 1.00 63.28 101 VAL A C 1
ATOM 824 O O . VAL A 1 101 ? 9.534 -16.813 -10.171 1.00 63.28 101 VAL A O 1
ATOM 827 N N . THR A 1 102 ? 7.496 -17.606 -9.708 1.00 57.19 102 THR A N 1
ATOM 828 C CA . THR A 1 102 ? 7.967 -18.726 -8.87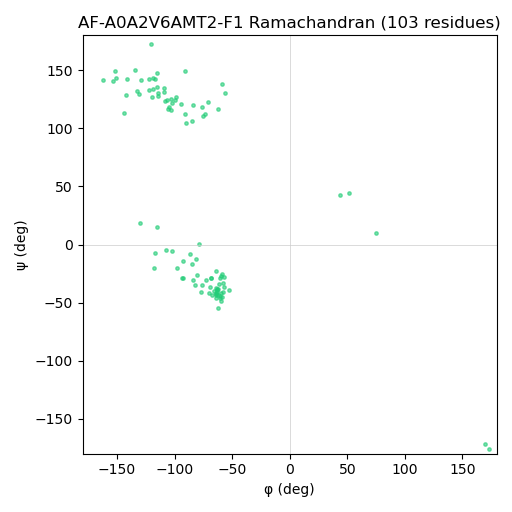2 1.00 57.19 102 THR A CA 1
ATOM 829 C C . THR A 1 102 ? 8.392 -19.953 -9.687 1.00 57.19 102 THR A C 1
ATOM 831 O O . THR A 1 102 ? 9.123 -20.786 -9.173 1.00 57.19 102 THR A O 1
ATOM 834 N N . GLU A 1 103 ? 8.002 -20.052 -10.961 1.00 52.38 103 GLU A N 1
ATOM 835 C CA . GLU A 1 103 ? 8.397 -21.158 -11.854 1.00 52.38 103 GLU A CA 1
ATOM 836 C C . GLU A 1 103 ? 9.823 -21.017 -12.418 1.00 52.38 103 GLU A C 1
ATOM 838 O O . GLU A 1 103 ? 10.258 -21.853 -13.205 1.00 52.38 103 GLU A O 1
ATOM 843 N N . THR A 1 104 ? 10.562 -19.963 -12.057 1.00 46.69 104 THR A N 1
ATOM 844 C CA . THR A 1 104 ? 11.865 -19.638 -12.670 1.00 46.69 104 THR A CA 1
ATOM 845 C C . THR A 1 104 ? 12.987 -19.385 -11.653 1.00 46.69 104 THR A C 1
ATOM 847 O O . THR A 1 104 ? 13.995 -18.775 -12.007 1.00 46.69 104 THR A O 1
ATOM 850 N N . CYS A 1 105 ? 12.824 -19.825 -10.399 1.00 38.06 105 CYS A N 1
ATOM 851 C CA . CYS A 1 105 ? 13.883 -19.809 -9.379 1.00 38.06 105 CYS A CA 1
ATOM 852 C C . CYS A 1 105 ? 14.523 -21.187 -9.205 1.00 38.06 105 CYS A C 1
ATOM 854 O O . CYS A 1 105 ? 13.763 -22.178 -9.151 1.00 38.06 105 CYS A O 1
#

Foldseek 3Di:
DVVLVVVLVVLVVCCVVPVDDDDDDDPPVVSCVSHHQWDFDDDPNDTPDTGGPVVVCVVVLQWDKDKAFAPFFDDDDPPVQADFPDDDRGITIGTGGPVSVVVPD

pLDDT: mean 83.08, std 10.22, range [38.06, 93.31]

Sequence (105 aa):
VVSQKRVREFLRIYNEEHRIVTLLTSHYMQDIQELCHRVLVIDHGKIFFDGPLAQIIDRFSGHKILSLTFEKEATRDLSAFGEVTEQTPVSVQLKVPRAKVTETC

Solvent-accessible surface area (backbone atoms only — not comparable to full-atom values): 6596 Å² total; per-residue (Å²): 124,69,65,62,56,52,53,53,53,50,54,51,53,51,30,73,75,65,74,57,90,84,87,82,89,78,89,54,64,67,61,45,67,76,74,44,67,60,44,76,41,72,53,97,95,37,81,78,41,77,45,52,38,71,68,50,51,61,68,65,55,52,49,41,80,45,79,48,78,48,97,61,77,48,92,75,91,59,60,93,70,24,51,74,77,45,78,52,53,39,38,38,33,28,45,21,49,44,79,65,60,69,80,75,116

Nearest PDB structures (foldseek):
  8edw-assembly1_A  TM=6.267E-01  e=7.398E-03  Homo sapiens
  8f5b-assembly1_A  TM=6.724E-01  e=1.164E-02  Homo sapiens
  6xjh-assembly1_D  TM=8.435E-01  e=2.445E-01  Staphylococcus aureus
  7lkp-assembly1_A  TM=5.581E-01  e=2.533E-02  Homo sapiens
  3bv8-assembly1_A  TM=4.876E-01  e=4.229E+00  Staphylococcus aureus subsp. aureus Mu50